Protein AF-A0A0E3QQ91-F1 (afdb_monomer)

Sequence (72 aa):
MPEIPLHNNAAELAARAKVRKRDVSLQTITEEVTKANDTFMTIVQTAKKLEVSAYQYICNRVANKFEMPSMA

Mean predicted aligned error: 12.06 Å

pLDDT: mean 73.34, std 13.83, range [36.66, 90.56]

Solvent-accessible surface area (backbone atoms only — not comparable to full-atom values): 4454 Å² total; per-residue (Å²): 131,88,83,74,76,88,77,50,63,67,65,52,49,54,50,47,52,53,52,50,50,48,68,72,66,51,77,63,89,44,70,67,56,42,52,49,51,54,49,52,51,49,48,45,53,52,22,58,76,69,76,43,61,44,65,61,50,50,51,31,57,77,68,69,61,65,81,62,78,77,96,117

Secondary structure (DSSP, 8-state):
-----S--HHHHHHHHHHHHHHHHT---SSHHHHHHHHHHHHHHHHHHHTT--HHHHHHHHHTT---SPP--

Foldseek 3Di:
DDDDDPPCPPVVVLVVVVVVCCVVVDHDPDPVVVVVVVVLSVLVVLCVVVVHDSVVVVVCVVVVVCPDDDSD

Structure (mmCIF, N/CA/C/O backbone):
data_AF-A0A0E3QQ91-F1
#
_entry.id   AF-A0A0E3QQ91-F1
#
loop_
_atom_site.group_PDB
_atom_site.id
_atom_site.type_symbol
_atom_site.label_atom_id
_atom_site.label_alt_id
_atom_site.label_comp_id
_atom_site.label_asym_id
_atom_site.label_entity_id
_atom_site.label_seq_id
_atom_site.pdbx_PDB_ins_code
_atom_site.Cartn_x
_atom_site.Cartn_y
_atom_site.Cartn_z
_atom_site.occupancy
_atom_site.B_iso_or_equiv
_atom_site.auth_seq_id
_atom_site.auth_comp_id
_atom_site.auth_asym_id
_atom_site.auth_atom_id
_atom_site.pdbx_PDB_model_num
ATOM 1 N N . MET A 1 1 ? 36.605 -1.715 3.609 1.00 36.66 1 MET A N 1
ATOM 2 C CA . MET A 1 1 ? 35.908 -0.672 2.825 1.00 36.66 1 MET A CA 1
ATOM 3 C C . MET A 1 1 ? 34.492 -1.188 2.616 1.00 36.66 1 MET A C 1
ATOM 5 O O . MET A 1 1 ? 34.404 -2.312 2.140 1.00 36.66 1 MET A O 1
ATOM 9 N N . PRO A 1 2 ? 33.412 -0.535 3.079 1.00 52.66 2 PRO A N 1
ATOM 10 C CA . PRO A 1 2 ? 32.095 -1.150 2.975 1.00 52.66 2 PRO A CA 1
ATOM 11 C C . PRO A 1 2 ? 31.625 -1.072 1.518 1.00 52.66 2 PRO A C 1
ATOM 13 O O . PRO A 1 2 ? 31.445 0.012 0.966 1.00 52.66 2 PRO A O 1
ATOM 16 N N . GLU A 1 3 ? 31.489 -2.236 0.890 1.00 56.44 3 GLU A N 1
ATOM 17 C CA . GLU A 1 3 ? 30.975 -2.425 -0.464 1.00 56.44 3 GLU A CA 1
ATOM 18 C C . GLU A 1 3 ? 29.459 -2.215 -0.452 1.00 56.44 3 GLU A C 1
ATOM 20 O O . GLU A 1 3 ? 28.685 -3.140 -0.223 1.00 56.44 3 GLU A O 1
ATOM 25 N N . ILE A 1 4 ? 29.015 -0.975 -0.655 1.00 56.22 4 ILE A N 1
ATOM 26 C CA . ILE A 1 4 ? 27.607 -0.722 -0.966 1.00 56.22 4 ILE A CA 1
ATOM 27 C C . ILE A 1 4 ? 27.397 -1.140 -2.431 1.00 56.22 4 ILE A C 1
ATOM 29 O O . ILE A 1 4 ? 28.044 -0.563 -3.311 1.00 56.22 4 ILE A O 1
ATOM 33 N N . PRO A 1 5 ? 26.526 -2.122 -2.736 1.00 57.62 5 PRO A N 1
ATOM 34 C CA . PRO A 1 5 ? 26.285 -2.539 -4.111 1.00 57.62 5 PRO A CA 1
ATOM 35 C C . PRO A 1 5 ? 25.678 -1.381 -4.916 1.00 57.62 5 PRO A C 1
ATOM 37 O O . PRO A 1 5 ? 24.645 -0.830 -4.542 1.00 57.62 5 PRO A O 1
ATOM 40 N N . LEU A 1 6 ? 26.298 -1.038 -6.049 1.00 57.19 6 LEU A N 1
ATOM 41 C CA . LEU A 1 6 ? 25.927 0.075 -6.943 1.00 57.19 6 LEU A CA 1
ATOM 42 C C . LEU A 1 6 ? 24.507 -0.049 -7.542 1.00 57.19 6 LEU A C 1
ATOM 44 O O . LEU A 1 6 ? 23.978 0.889 -8.138 1.00 57.19 6 LEU A O 1
ATOM 48 N N . HIS A 1 7 ? 23.861 -1.208 -7.408 1.00 57.66 7 HIS A N 1
ATOM 49 C CA . HIS A 1 7 ? 22.526 -1.458 -7.941 1.00 57.66 7 HIS A CA 1
ATOM 50 C C . HIS A 1 7 ? 21.425 -0.996 -6.982 1.00 57.66 7 HIS A C 1
ATOM 52 O O . HIS A 1 7 ? 20.714 -1.781 -6.363 1.00 57.66 7 HIS A O 1
ATOM 58 N N . ASN A 1 8 ? 21.227 0.322 -6.964 1.00 56.59 8 ASN A N 1
ATOM 59 C CA . ASN A 1 8 ? 20.103 1.014 -6.326 1.00 56.59 8 ASN A CA 1
ATOM 60 C C . ASN A 1 8 ? 18.770 0.857 -7.095 1.00 56.59 8 ASN A C 1
ATOM 62 O O . ASN A 1 8 ? 17.754 1.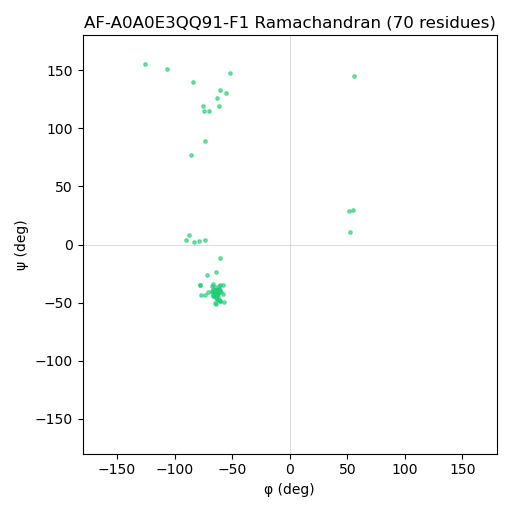434 -6.722 1.00 56.59 8 ASN A O 1
ATOM 66 N N . ASN A 1 9 ? 18.730 0.082 -8.183 1.00 60.19 9 ASN A N 1
ATOM 67 C CA . ASN A 1 9 ? 17.661 0.206 -9.175 1.00 60.19 9 ASN A CA 1
ATOM 68 C C . ASN A 1 9 ? 16.256 -0.072 -8.601 1.00 60.19 9 ASN A C 1
ATOM 70 O O . ASN A 1 9 ? 15.302 0.600 -8.971 1.00 60.19 9 ASN A O 1
ATOM 74 N N . ALA A 1 10 ? 16.110 -0.998 -7.647 1.00 60.03 10 ALA A N 1
ATOM 75 C CA . ALA A 1 10 ? 14.807 -1.309 -7.048 1.00 60.03 10 ALA A CA 1
ATOM 76 C C . ALA A 1 10 ? 14.339 -0.265 -6.012 1.00 60.03 10 ALA A C 1
ATOM 78 O O . ALA A 1 10 ? 13.171 0.135 -6.026 1.00 60.03 10 ALA A O 1
ATOM 79 N N . ALA A 1 11 ? 15.232 0.191 -5.128 1.00 59.97 11 ALA A N 1
ATOM 80 C CA . ALA A 1 11 ? 14.908 1.194 -4.112 1.00 59.97 11 ALA A CA 1
ATOM 81 C C . ALA A 1 11 ? 14.686 2.577 -4.748 1.00 59.97 11 ALA A C 1
ATOM 83 O O . ALA A 1 11 ? 13.710 3.263 -4.439 1.00 59.97 11 ALA A O 1
ATOM 84 N N . GLU A 1 12 ? 15.520 2.935 -5.724 1.00 59.94 12 GLU A N 1
ATOM 85 C CA . GLU A 1 12 ? 15.379 4.134 -6.549 1.00 59.94 12 GLU A CA 1
ATOM 86 C C . GLU A 1 12 ? 14.087 4.126 -7.367 1.00 59.94 12 GLU A C 1
ATOM 88 O O . GLU A 1 12 ? 13.398 5.142 -7.442 1.00 59.94 12 GLU A O 1
ATOM 93 N N . LEU A 1 13 ? 13.709 2.984 -7.955 1.00 60.97 13 LEU A N 1
ATOM 94 C CA . LEU A 1 13 ? 12.474 2.863 -8.732 1.00 60.97 13 LEU A CA 1
ATOM 95 C C . LEU A 1 13 ? 11.228 2.993 -7.847 1.00 60.97 13 LEU A C 1
ATOM 97 O O . LEU A 1 13 ? 10.271 3.667 -8.234 1.00 60.97 13 LEU A O 1
ATOM 101 N N . ALA A 1 14 ? 11.246 2.414 -6.643 1.00 61.12 14 ALA A N 1
ATOM 102 C CA . ALA A 1 14 ? 10.169 2.581 -5.668 1.00 61.12 14 ALA A CA 1
ATOM 103 C C . ALA A 1 14 ? 10.052 4.041 -5.191 1.00 61.12 14 ALA A C 1
ATOM 105 O O . ALA A 1 14 ? 8.942 4.579 -5.111 1.00 61.12 14 ALA A O 1
ATOM 106 N N . ALA A 1 15 ? 11.187 4.710 -4.954 1.00 60.62 15 ALA A N 1
ATOM 107 C CA . ALA A 1 15 ? 11.232 6.131 -4.623 1.00 60.62 15 ALA A CA 1
ATOM 108 C C . ALA A 1 15 ? 10.710 7.002 -5.780 1.00 60.62 15 ALA A C 1
ATOM 110 O O . ALA A 1 15 ? 9.869 7.875 -5.563 1.00 60.62 15 ALA A O 1
ATOM 111 N N . ARG A 1 16 ? 11.108 6.719 -7.028 1.00 60.72 16 ARG A N 1
ATOM 112 C CA . ARG A 1 16 ? 10.602 7.414 -8.224 1.00 60.72 16 ARG A CA 1
ATOM 113 C C . ARG A 1 16 ? 9.106 7.219 -8.422 1.00 60.72 16 ARG A C 1
ATOM 115 O O . ARG A 1 16 ? 8.425 8.177 -8.775 1.00 60.72 16 ARG A O 1
ATOM 122 N N . ALA A 1 17 ? 8.574 6.025 -8.165 1.00 60.38 17 ALA A N 1
ATOM 123 C CA . ALA A 1 17 ? 7.133 5.793 -8.210 1.00 60.38 17 ALA A CA 1
ATOM 124 C C . ALA A 1 17 ? 6.399 6.669 -7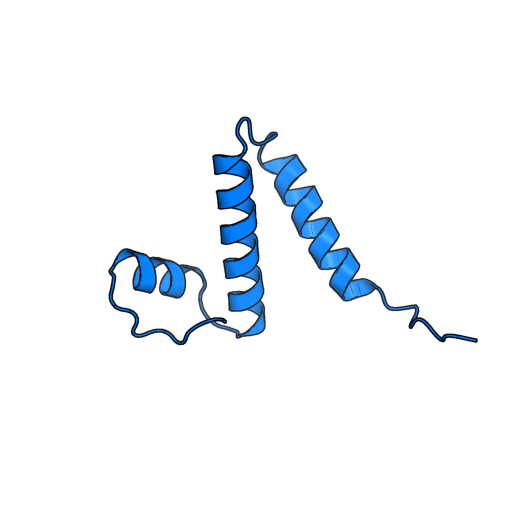.183 1.00 60.38 17 ALA A C 1
ATOM 126 O O . ALA A 1 17 ? 5.349 7.229 -7.499 1.00 60.38 17 ALA A O 1
ATOM 127 N N . LYS A 1 18 ? 6.961 6.835 -5.976 1.00 58.09 18 LYS A N 1
ATOM 128 C CA . LYS A 1 18 ? 6.395 7.709 -4.934 1.00 58.09 18 LYS A CA 1
ATOM 129 C C . LYS A 1 18 ? 6.429 9.178 -5.352 1.00 58.09 18 LYS A C 1
ATOM 131 O O . LYS A 1 18 ? 5.424 9.870 -5.209 1.00 58.09 18 LYS A O 1
ATOM 136 N N . VAL A 1 19 ? 7.545 9.633 -5.921 1.00 59.00 19 VAL A N 1
ATOM 137 C CA . VAL A 1 19 ? 7.704 11.007 -6.428 1.00 59.00 19 VAL A CA 1
ATOM 138 C C . VAL A 1 19 ? 6.749 11.281 -7.592 1.00 59.00 19 VAL A C 1
ATOM 140 O O . VAL A 1 19 ? 6.031 12.270 -7.555 1.00 59.00 19 VAL A O 1
ATOM 143 N N . ARG A 1 20 ? 6.643 10.374 -8.571 1.00 60.50 20 ARG A N 1
ATOM 144 C CA . ARG A 1 20 ? 5.703 10.496 -9.700 1.00 60.50 20 ARG A CA 1
ATOM 145 C C . ARG A 1 20 ? 4.245 10.490 -9.251 1.00 60.50 20 ARG A C 1
ATOM 147 O O . ARG A 1 20 ? 3.447 11.241 -9.795 1.00 60.50 20 ARG A O 1
ATOM 154 N N . LYS A 1 21 ? 3.881 9.672 -8.258 1.00 57.50 21 LYS A N 1
ATOM 155 C CA . LYS A 1 21 ? 2.518 9.671 -7.706 1.00 57.50 21 LYS A CA 1
ATOM 156 C C . LYS A 1 21 ? 2.204 10.991 -6.990 1.00 57.50 21 LYS A C 1
ATOM 158 O O . LYS A 1 21 ? 1.104 11.501 -7.142 1.00 57.50 21 LYS A O 1
ATOM 163 N N . ARG A 1 22 ? 3.170 11.572 -6.267 1.00 56.97 22 ARG A N 1
ATOM 164 C CA . ARG A 1 22 ? 3.037 12.914 -5.666 1.00 56.97 22 ARG A CA 1
ATOM 165 C C . ARG A 1 22 ? 2.903 14.022 -6.709 1.00 56.97 22 ARG A C 1
ATOM 167 O O . ARG A 1 22 ? 2.117 14.935 -6.504 1.00 56.97 22 ARG A O 1
ATOM 174 N N . ASP A 1 23 ? 3.651 13.915 -7.801 1.00 55.31 23 ASP A N 1
ATOM 175 C CA . ASP A 1 23 ? 3.630 14.872 -8.909 1.00 55.31 23 ASP A CA 1
ATOM 176 C C . ASP A 1 23 ? 2.283 14.845 -9.658 1.00 55.31 23 ASP A C 1
ATOM 178 O O . ASP A 1 23 ? 1.698 15.881 -9.953 1.00 55.31 23 ASP A O 1
ATOM 182 N N . VAL A 1 24 ? 1.725 13.647 -9.881 1.00 55.00 24 VAL A N 1
ATOM 183 C CA . VAL A 1 24 ? 0.444 13.463 -10.589 1.00 55.00 24 VAL A CA 1
ATOM 184 C C . VAL A 1 24 ? -0.777 13.776 -9.716 1.00 55.00 24 VAL A C 1
ATOM 186 O O . VAL A 1 24 ? -1.779 14.263 -10.231 1.00 55.00 24 VAL A O 1
ATOM 189 N N . SER A 1 25 ? -0.744 13.488 -8.411 1.00 57.88 25 SER A N 1
ATOM 190 C CA . SER A 1 25 ? -1.947 13.570 -7.564 1.00 57.88 25 SER A CA 1
ATOM 191 C C . SER A 1 25 ? -2.289 14.965 -7.032 1.00 57.88 25 SER A C 1
ATOM 193 O O . SER A 1 25 ? -3.288 15.069 -6.324 1.00 57.88 25 SER A O 1
ATOM 195 N N . LEU A 1 26 ? -1.525 16.013 -7.381 1.00 55.25 26 LEU A N 1
ATOM 196 C CA . LEU A 1 26 ? -1.510 17.304 -6.678 1.00 55.25 26 LEU A CA 1
ATOM 197 C C . LEU 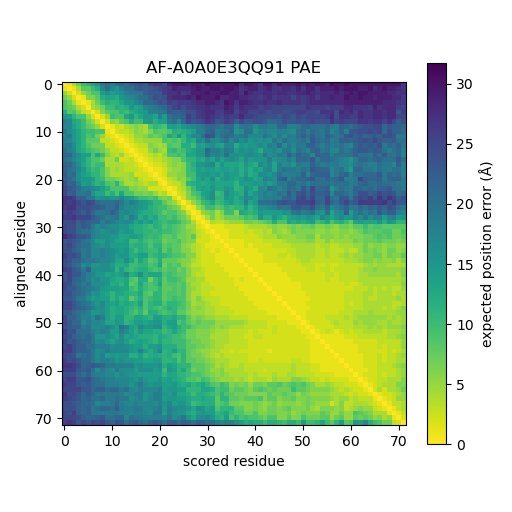A 1 26 ? -1.187 17.105 -5.182 1.00 55.25 26 LEU A C 1
ATOM 199 O O . LEU A 1 26 ? -1.481 16.084 -4.562 1.00 55.25 26 LEU A O 1
ATOM 203 N N . GLN A 1 27 ? -0.471 18.055 -4.595 1.00 58.62 27 GLN A N 1
ATOM 204 C CA . GLN A 1 27 ? 0.034 17.916 -3.230 1.00 58.62 27 GLN A CA 1
ATOM 205 C C . GLN A 1 27 ? -1.117 17.614 -2.257 1.00 58.62 27 GLN A C 1
ATOM 207 O O . GLN A 1 27 ? -2.158 18.269 -2.275 1.00 58.62 27 GLN A O 1
ATOM 212 N N . THR A 1 28 ? -0.944 16.591 -1.422 1.00 60.78 28 THR A N 1
ATOM 213 C CA . THR A 1 28 ? -1.901 16.260 -0.370 1.00 60.78 28 THR A CA 1
ATOM 214 C C . THR A 1 28 ? -2.001 17.436 0.596 1.00 60.78 28 THR A C 1
ATOM 216 O O . THR A 1 28 ? -1.007 17.828 1.198 1.00 60.78 28 THR A O 1
ATOM 219 N N . ILE A 1 29 ? -3.195 18.019 0.724 1.00 66.94 29 ILE A N 1
ATOM 220 C CA . ILE A 1 29 ? -3.408 19.256 1.499 1.00 66.94 29 ILE A CA 1
ATOM 221 C C . ILE A 1 29 ? -3.301 18.993 3.010 1.00 66.94 29 ILE A C 1
ATOM 223 O O . ILE A 1 29 ? -2.943 19.885 3.773 1.00 66.94 29 ILE A O 1
ATOM 227 N N . THR A 1 30 ? -3.580 17.763 3.451 1.00 75.31 30 THR A N 1
ATOM 228 C CA . THR A 1 30 ? -3.573 17.381 4.868 1.00 75.31 30 THR A CA 1
ATOM 229 C C . THR A 1 30 ? -2.675 16.173 5.140 1.00 75.31 30 THR A C 1
ATOM 231 O O . THR A 1 30 ? -2.416 15.328 4.269 1.00 75.31 30 THR A O 1
ATOM 234 N N . GLU A 1 31 ? -2.205 16.063 6.383 1.00 78.44 31 GLU A N 1
ATOM 235 C CA . GLU A 1 31 ? -1.394 14.930 6.844 1.00 78.44 31 GLU A CA 1
ATOM 236 C C . GLU A 1 31 ? -2.155 13.603 6.747 1.00 78.44 31 GLU A C 1
ATOM 238 O O . GLU A 1 31 ? -1.579 12.585 6.366 1.00 78.44 31 GLU A O 1
ATOM 243 N N . GLU A 1 32 ? -3.464 13.614 7.003 1.00 79.44 32 GLU A N 1
ATOM 244 C CA . GLU A 1 32 ? -4.318 12.427 6.900 1.00 79.44 32 GLU A CA 1
ATOM 245 C C . GLU A 1 32 ? -4.362 11.876 5.475 1.00 79.44 32 GLU A C 1
ATOM 247 O O . GLU A 1 32 ? -4.172 10.677 5.265 1.00 79.44 32 GLU A O 1
ATOM 252 N N . VAL A 1 33 ? -4.532 12.745 4.475 1.00 77.25 33 VAL A N 1
ATOM 253 C CA . VAL A 1 33 ? -4.535 12.335 3.063 1.00 77.25 33 VAL A CA 1
ATOM 254 C C . VAL A 1 33 ? -3.143 11.852 2.648 1.00 77.25 33 VAL A C 1
ATOM 256 O O . VAL A 1 33 ? -3.017 10.884 1.896 1.00 77.25 33 VAL A O 1
ATOM 259 N N . THR A 1 34 ? -2.085 12.469 3.181 1.00 79.62 34 THR A N 1
ATOM 260 C CA . THR A 1 34 ? -0.702 12.011 2.977 1.00 79.62 34 THR A CA 1
ATOM 261 C C . THR A 1 34 ? -0.507 10.595 3.518 1.00 79.62 34 THR A C 1
ATOM 263 O O . THR A 1 34 ? -0.015 9.716 2.807 1.00 79.62 34 THR A O 1
ATOM 266 N N . LYS A 1 35 ? -0.957 10.347 4.751 1.00 82.44 35 LYS A N 1
ATOM 267 C CA . LYS A 1 35 ? -0.874 9.043 5.413 1.00 82.44 35 LYS A CA 1
ATOM 268 C C . LYS A 1 35 ? -1.711 7.989 4.694 1.00 82.44 35 LYS A C 1
ATOM 270 O O . LYS A 1 35 ? -1.241 6.866 4.501 1.00 82.44 35 LYS A O 1
ATOM 275 N N . ALA A 1 36 ? -2.913 8.345 4.245 1.00 82.00 36 ALA A N 1
ATOM 276 C CA . ALA A 1 36 ? -3.759 7.463 3.451 1.00 82.00 36 ALA A CA 1
ATOM 277 C C . ALA A 1 36 ? -3.060 7.068 2.142 1.00 82.00 36 ALA A C 1
ATOM 279 O O . ALA A 1 36 ? -2.945 5.882 1.833 1.00 82.00 36 ALA A O 1
ATOM 280 N N . ASN A 1 37 ? -2.511 8.037 1.406 1.00 81.38 37 ASN A N 1
ATOM 281 C CA . ASN A 1 37 ? -1.810 7.781 0.149 1.00 81.38 37 ASN A CA 1
ATOM 282 C C . ASN A 1 37 ? -0.567 6.903 0.316 1.00 81.38 37 ASN A C 1
ATOM 284 O O . ASN A 1 37 ? -0.362 5.992 -0.495 1.00 81.38 37 ASN A O 1
ATOM 288 N N . ASP A 1 38 ? 0.231 7.147 1.358 1.00 83.62 38 ASP A N 1
ATOM 289 C CA . ASP A 1 38 ? 1.403 6.334 1.691 1.00 83.62 38 ASP A CA 1
ATOM 290 C C . ASP A 1 38 ? 0.997 4.900 2.072 1.00 83.62 38 ASP A C 1
ATOM 292 O O . ASP A 1 38 ? 1.621 3.933 1.622 1.00 83.62 38 ASP A O 1
ATOM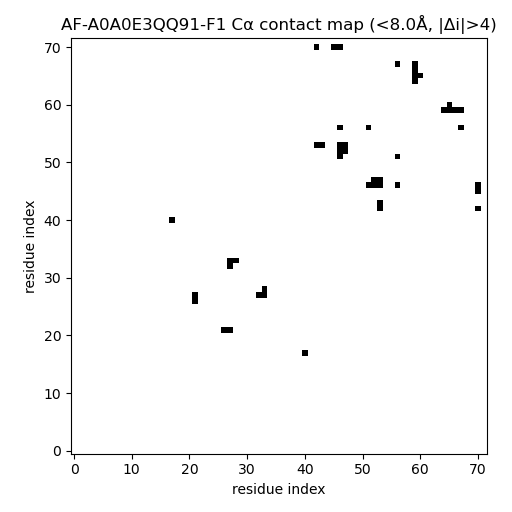 296 N N . THR A 1 39 ? -0.107 4.743 2.809 1.00 85.06 39 THR A N 1
ATOM 297 C CA . THR A 1 39 ? -0.669 3.430 3.163 1.00 85.06 39 THR A CA 1
ATOM 298 C C . THR A 1 39 ? -1.127 2.670 1.917 1.00 85.06 39 THR A C 1
ATOM 300 O O . THR A 1 39 ? -0.691 1.541 1.686 1.00 85.06 39 THR A O 1
ATOM 303 N N . PHE A 1 40 ? -1.937 3.293 1.055 1.00 85.00 40 PHE A N 1
ATOM 304 C CA . PHE A 1 40 ? -2.398 2.665 -0.188 1.00 85.00 40 PHE A CA 1
ATOM 305 C C . PHE A 1 40 ? -1.241 2.313 -1.120 1.00 85.00 40 PHE A C 1
ATOM 307 O O . PHE A 1 40 ? -1.252 1.261 -1.756 1.00 85.00 40 PHE A O 1
ATOM 314 N N . MET A 1 41 ? -0.223 3.170 -1.202 1.00 86.00 41 MET A N 1
ATOM 315 C CA . MET A 1 41 ? 0.963 2.886 -2.002 1.00 86.00 41 MET A CA 1
ATOM 316 C C . MET A 1 41 ? 1.721 1.661 -1.486 1.00 86.00 41 MET A C 1
ATOM 318 O O . MET A 1 41 ? 2.131 0.822 -2.287 1.00 86.00 41 MET A O 1
ATOM 322 N N . THR A 1 42 ? 1.857 1.539 -0.168 1.00 85.69 42 THR A N 1
ATOM 323 C CA . THR A 1 42 ? 2.493 0.384 0.472 1.00 85.69 42 THR A CA 1
ATOM 324 C C . THR A 1 42 ? 1.713 -0.896 0.178 1.00 85.69 42 THR A C 1
ATOM 326 O O . THR A 1 42 ? 2.301 -1.865 -0.294 1.00 85.69 42 THR A O 1
ATOM 329 N N . ILE A 1 43 ? 0.384 -0.879 0.337 1.00 86.88 43 ILE A N 1
ATOM 330 C CA . ILE A 1 43 ? -0.488 -2.027 0.029 1.00 86.88 43 ILE A CA 1
ATOM 331 C C . ILE A 1 43 ? -0.320 -2.466 -1.427 1.00 86.88 43 ILE A C 1
ATOM 333 O O . ILE A 1 43 ? -0.101 -3.644 -1.690 1.00 86.88 43 ILE A O 1
ATOM 337 N N . VAL A 1 44 ? -0.379 -1.532 -2.381 1.00 86.94 44 VAL A N 1
ATOM 338 C CA . VAL A 1 44 ? -0.257 -1.858 -3.810 1.00 86.94 44 VAL A CA 1
ATOM 339 C C . VAL A 1 44 ? 1.120 -2.437 -4.137 1.00 86.94 44 VAL A C 1
ATOM 341 O O . VAL A 1 44 ? 1.212 -3.401 -4.894 1.00 86.94 44 VAL A O 1
ATOM 344 N N . GLN A 1 45 ? 2.196 -1.883 -3.570 1.00 85.94 45 GLN A N 1
ATOM 345 C CA . GLN A 1 45 ? 3.544 -2.408 -3.793 1.00 85.94 45 GLN A CA 1
ATOM 346 C C . GLN A 1 45 ? 3.730 -3.801 -3.186 1.00 85.94 45 GLN A C 1
ATOM 348 O O . GLN A 1 45 ? 4.288 -4.672 -3.850 1.00 85.94 45 GLN A O 1
ATOM 353 N N . THR A 1 46 ? 3.258 -4.032 -1.960 1.00 86.56 46 THR A N 1
ATOM 354 C CA . THR A 1 46 ? 3.351 -5.344 -1.305 1.00 86.56 46 THR A CA 1
ATOM 355 C C . THR A 1 46 ? 2.494 -6.382 -2.020 1.00 86.56 46 THR A C 1
ATOM 357 O O . THR A 1 46 ? 2.980 -7.469 -2.312 1.00 86.56 46 THR A O 1
ATOM 360 N N . ALA A 1 47 ? 1.267 -6.028 -2.408 1.00 87.06 47 ALA A N 1
ATOM 361 C CA . ALA A 1 47 ? 0.400 -6.891 -3.202 1.00 87.06 47 ALA A CA 1
ATOM 362 C C . ALA A 1 47 ? 1.055 -7.281 -4.535 1.00 87.06 47 ALA A C 1
ATOM 364 O O . ALA A 1 47 ? 1.065 -8.452 -4.898 1.00 87.06 47 ALA A O 1
ATOM 365 N N . LYS A 1 48 ? 1.696 -6.319 -5.216 1.00 85.62 48 LYS A N 1
ATOM 366 C CA . LYS A 1 48 ? 2.450 -6.583 -6.447 1.00 85.62 48 LYS A CA 1
ATOM 367 C C . LYS A 1 48 ? 3.648 -7.511 -6.218 1.00 85.62 48 LYS A C 1
ATOM 369 O O . LYS A 1 48 ? 3.910 -8.350 -7.068 1.00 85.62 48 LYS A O 1
ATOM 374 N N . LYS A 1 49 ? 4.370 -7.376 -5.098 1.00 85.94 49 LYS A N 1
ATOM 375 C CA . LYS A 1 49 ? 5.489 -8.273 -4.741 1.00 85.94 49 LYS A CA 1
ATOM 376 C C . LYS A 1 49 ? 5.033 -9.703 -4.449 1.00 85.94 49 LYS A C 1
ATOM 378 O O . LYS A 1 49 ? 5.777 -10.631 -4.728 1.00 85.94 49 LYS A O 1
ATOM 383 N N . LEU A 1 50 ? 3.845 -9.858 -3.872 1.00 84.50 50 LEU A N 1
ATOM 384 C CA . LEU A 1 50 ? 3.245 -11.150 -3.534 1.00 84.50 50 LEU A CA 1
ATOM 385 C C . LEU A 1 50 ? 2.383 -11.725 -4.671 1.00 84.50 50 LEU A C 1
ATOM 387 O O . LEU A 1 50 ? 1.734 -12.743 -4.470 1.00 84.50 50 LEU A 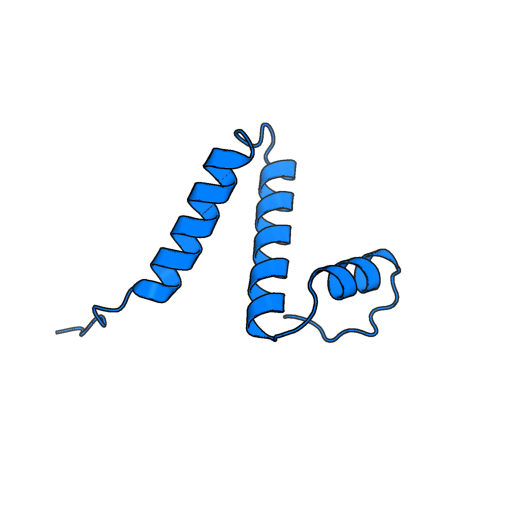O 1
ATOM 391 N N . GLU A 1 51 ? 2.338 -11.058 -5.830 1.00 87.19 51 GLU A N 1
ATOM 392 C CA . GLU A 1 51 ? 1.515 -11.437 -6.989 1.00 87.19 51 GLU A CA 1
ATOM 393 C C . GLU A 1 51 ? 0.015 -11.599 -6.671 1.00 87.19 51 GLU A C 1
ATOM 395 O O . GLU A 1 51 ? -0.710 -12.347 -7.324 1.00 87.19 51 GLU A O 1
ATOM 400 N N . VAL A 1 52 ? -0.481 -10.847 -5.685 1.00 86.62 52 VAL A N 1
ATOM 401 C CA . VAL A 1 52 ? -1.897 -10.831 -5.297 1.00 86.62 52 VAL A CA 1
ATOM 402 C C . VAL A 1 52 ? -2.583 -9.548 -5.753 1.00 86.62 52 VAL A C 1
ATOM 404 O O . VAL A 1 52 ? -1.985 -8.473 -5.846 1.00 86.62 52 VAL A O 1
ATOM 407 N N . SER A 1 53 ? -3.887 -9.633 -6.012 1.00 89.00 53 SER A N 1
ATOM 408 C CA . SER A 1 53 ? -4.676 -8.464 -6.398 1.00 89.00 53 SER A CA 1
ATOM 409 C C . SER A 1 53 ? -4.850 -7.502 -5.220 1.00 89.00 53 SER A C 1
ATOM 411 O O . SER A 1 53 ? -5.544 -7.799 -4.245 1.00 89.00 53 SER A O 1
ATOM 413 N N . ALA A 1 54 ? -4.272 -6.302 -5.340 1.00 87.38 54 ALA A N 1
ATOM 414 C CA . ALA A 1 54 ? -4.454 -5.225 -4.365 1.00 87.38 54 ALA A CA 1
ATOM 415 C C . ALA A 1 54 ? -5.935 -4.843 -4.194 1.00 87.38 54 ALA A C 1
ATOM 417 O O . ALA A 1 54 ? -6.367 -4.528 -3.089 1.00 87.38 54 ALA A O 1
ATOM 418 N N . TYR A 1 55 ? -6.723 -4.909 -5.273 1.00 89.12 55 TYR A N 1
ATOM 419 C CA . TYR A 1 55 ? -8.158 -4.627 -5.236 1.00 89.12 55 TYR A CA 1
ATOM 420 C C . TYR A 1 55 ? -8.909 -5.652 -4.382 1.00 89.12 55 TYR A C 1
ATOM 422 O O . TYR A 1 55 ? -9.629 -5.269 -3.463 1.00 89.12 55 TYR A O 1
ATOM 430 N N . GLN A 1 56 ? -8.685 -6.950 -4.625 1.00 88.44 56 GLN A N 1
ATOM 431 C CA . GLN A 1 56 ? -9.305 -8.009 -3.821 1.00 88.44 56 GLN A CA 1
ATOM 432 C C . GLN A 1 56 ? -8.897 -7.900 -2.351 1.00 88.44 56 GLN A C 1
ATOM 434 O O . GLN A 1 56 ? -9.750 -8.043 -1.478 1.00 88.44 56 GLN A O 1
ATOM 439 N N . TYR A 1 57 ? -7.632 -7.564 -2.077 1.00 89.00 57 TYR A N 1
ATOM 440 C CA . TYR A 1 57 ? -7.141 -7.349 -0.717 1.00 89.00 57 TYR A CA 1
ATOM 441 C C . TYR A 1 57 ? -7.860 -6.195 -0.010 1.00 89.00 57 TYR A C 1
ATOM 443 O O . TYR A 1 57 ? -8.341 -6.357 1.112 1.00 89.00 57 TYR A O 1
ATOM 451 N N . ILE A 1 58 ? -7.997 -5.044 -0.672 1.00 88.81 58 ILE A N 1
ATOM 452 C CA . ILE A 1 58 ? -8.713 -3.890 -0.115 1.00 88.81 58 ILE A CA 1
ATOM 453 C C . ILE A 1 58 ? -10.188 -4.238 0.113 1.00 88.81 58 ILE A C 1
ATOM 455 O O . ILE A 1 58 ? -10.702 -4.000 1.204 1.00 88.81 58 ILE A O 1
ATOM 459 N N . CYS A 1 59 ? -10.858 -4.861 -0.860 1.00 89.81 59 CYS A N 1
ATOM 460 C CA . CYS A 1 59 ? -12.248 -5.295 -0.711 1.00 89.81 59 CYS A CA 1
ATOM 461 C C . CYS A 1 59 ? -12.425 -6.296 0.437 1.00 89.81 59 CYS A C 1
ATOM 463 O O . CYS A 1 59 ? -13.379 -6.177 1.200 1.00 89.81 59 CYS A O 1
ATOM 465 N N . ASN A 1 60 ? -11.502 -7.247 0.603 1.00 89.31 60 ASN A N 1
ATOM 466 C CA . ASN A 1 60 ? -11.521 -8.218 1.696 1.00 89.31 60 ASN A CA 1
ATOM 467 C C . ASN A 1 60 ? -11.427 -7.540 3.075 1.00 89.31 60 ASN A C 1
ATOM 469 O O . ASN A 1 60 ? -12.136 -7.941 3.999 1.00 89.31 60 ASN A O 1
ATOM 473 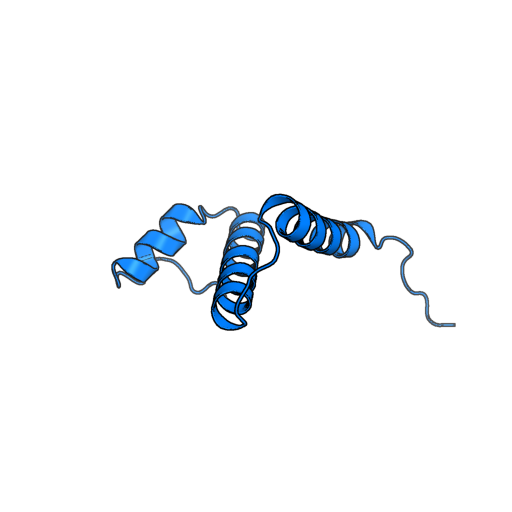N N . ARG A 1 61 ? -10.598 -6.494 3.202 1.00 87.62 61 ARG A N 1
ATOM 474 C CA . ARG A 1 61 ? -10.452 -5.710 4.440 1.00 87.62 61 ARG A CA 1
ATOM 475 C C . ARG A 1 61 ? -11.648 -4.794 4.701 1.00 87.62 61 ARG A C 1
ATOM 477 O O . ARG A 1 61 ? -12.143 -4.772 5.819 1.00 87.62 61 ARG A O 1
ATOM 484 N N . VAL A 1 62 ? -12.161 -4.098 3.684 1.00 88.56 62 VAL A N 1
ATOM 485 C CA . VAL A 1 62 ? -13.349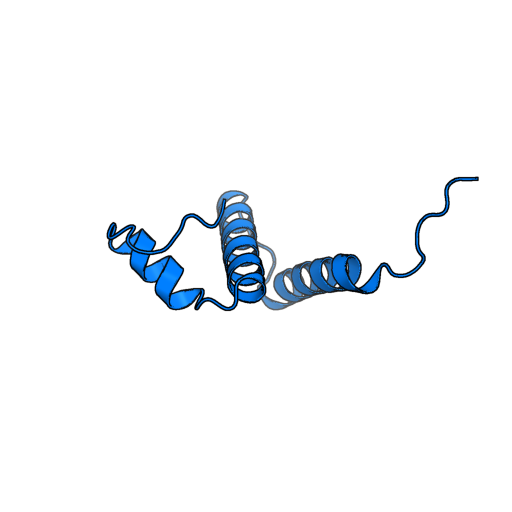 -3.227 3.812 1.00 88.56 62 VAL A CA 1
ATOM 486 C C . VAL A 1 62 ? -14.605 -4.039 4.138 1.00 88.56 62 VAL A C 1
ATOM 488 O O . VAL A 1 62 ? -15.431 -3.608 4.936 1.00 88.56 62 VAL A O 1
ATOM 491 N N . ALA A 1 63 ? -14.733 -5.240 3.569 1.00 90.56 63 ALA A N 1
ATOM 492 C CA . ALA A 1 63 ? -15.832 -6.156 3.857 1.00 90.56 63 ALA A CA 1
ATOM 493 C C . ALA A 1 63 ? -15.665 -6.928 5.181 1.00 90.56 63 ALA A C 1
ATOM 495 O O . ALA A 1 63 ? -16.498 -7.782 5.472 1.00 90.56 63 ALA A O 1
ATOM 496 N N . ASN A 1 64 ? -14.603 -6.672 5.961 1.00 84.94 64 ASN A N 1
ATOM 497 C CA . ASN A 1 64 ? -14.273 -7.387 7.202 1.00 84.94 64 ASN A CA 1
ATOM 498 C C . ASN A 1 64 ? -14.235 -8.921 7.055 1.00 84.94 64 ASN A C 1
ATOM 500 O O . ASN A 1 64 ? -14.502 -9.651 8.005 1.00 84.94 64 ASN A O 1
ATOM 504 N N . LYS A 1 65 ? -13.905 -9.424 5.860 1.00 84.56 65 LYS A N 1
ATOM 505 C CA . LYS A 1 65 ? -13.846 -10.867 5.595 1.00 84.56 65 LYS A CA 1
ATOM 506 C C . LYS A 1 65 ? -12.566 -11.493 6.136 1.00 84.56 65 LYS A C 1
ATOM 508 O O . LYS A 1 65 ? -12.580 -12.639 6.555 1.00 84.56 65 LYS A O 1
ATOM 513 N N . PHE A 1 66 ? -11.451 -10.761 6.092 1.00 82.81 66 PHE A N 1
ATOM 514 C CA . PHE A 1 66 ? -10.119 -11.200 6.543 1.00 82.81 66 PHE A CA 1
ATOM 515 C C . PHE A 1 66 ? -9.606 -12.541 5.968 1.00 82.81 66 PHE A C 1
ATOM 517 O O . PHE A 1 66 ? -8.565 -13.023 6.392 1.00 82.81 66 PHE A O 1
ATOM 524 N N . GLU A 1 67 ? -10.274 -13.107 4.958 1.00 83.19 67 GLU A N 1
ATOM 525 C CA . GLU A 1 67 ? -9.891 -14.364 4.291 1.00 83.19 67 GLU A CA 1
ATOM 526 C C . GLU A 1 67 ? -8.537 -14.286 3.564 1.00 83.19 67 GLU A C 1
ATOM 528 O O . GLU A 1 67 ? -7.902 -15.311 3.327 1.00 83.19 67 GLU A O 1
ATOM 533 N N . MET A 1 68 ? -8.085 -13.083 3.183 1.00 81.75 68 MET A N 1
ATOM 534 C CA . MET A 1 68 ? -6.784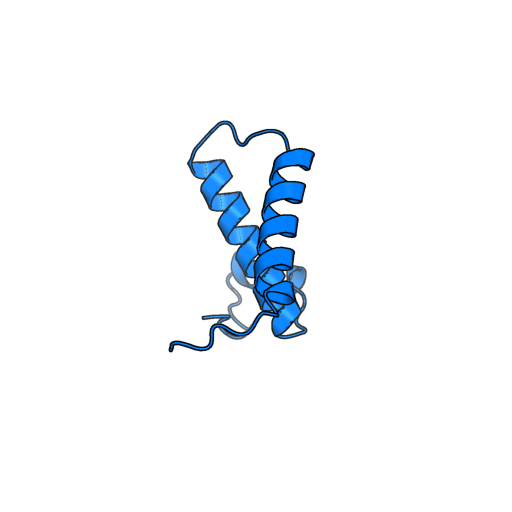 -12.915 2.533 1.00 81.75 68 MET A CA 1
ATOM 535 C C . MET A 1 68 ? -5.649 -12.815 3.565 1.00 81.75 68 MET A C 1
ATOM 537 O O . MET A 1 68 ? -5.815 -12.091 4.560 1.00 81.75 68 MET A O 1
ATOM 541 N N . PRO A 1 69 ? -4.484 -13.450 3.300 1.00 75.62 69 PRO A N 1
ATOM 542 C CA . PRO A 1 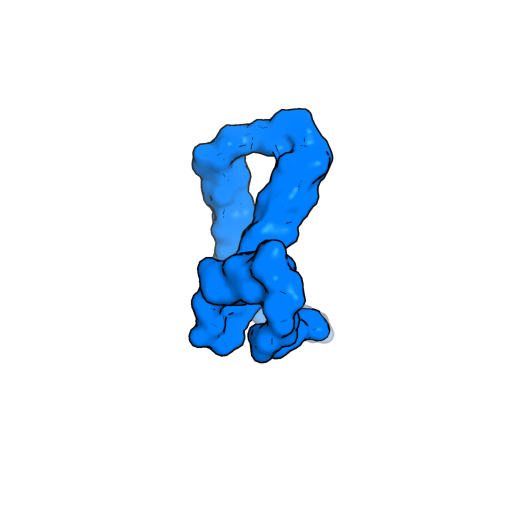69 ? -3.340 -13.458 4.208 1.00 75.62 69 PRO A CA 1
ATOM 543 C C . PRO A 1 69 ? -2.937 -12.057 4.665 1.00 75.62 69 PRO A C 1
ATOM 545 O O . PRO A 1 69 ? -3.077 -11.077 3.924 1.00 75.62 69 PRO A O 1
ATOM 548 N N . SER A 1 70 ? -2.432 -11.952 5.896 1.00 76.81 70 SER A N 1
ATOM 549 C CA . SER A 1 70 ? -1.795 -10.715 6.345 1.00 76.81 70 SER A CA 1
ATOM 550 C C . SER A 1 70 ? -0.598 -10.403 5.446 1.00 76.81 70 SER A C 1
ATOM 552 O O . SER A 1 70 ? 0.204 -11.281 5.142 1.00 76.81 70 SER A O 1
ATOM 554 N N . MET A 1 71 ? -0.498 -9.150 5.005 1.00 72.44 71 MET A N 1
ATOM 555 C CA . MET A 1 71 ? 0.641 -8.647 4.228 1.00 72.44 71 MET A CA 1
ATOM 556 C C . MET A 1 71 ? 1.786 -8.132 5.124 1.00 72.44 71 MET A C 1
ATOM 558 O O . MET A 1 71 ? 2.720 -7.514 4.612 1.00 72.44 71 MET A O 1
ATOM 562 N N . ALA A 1 72 ? 1.681 -8.356 6.440 1.00 59.69 72 ALA A N 1
ATOM 563 C CA . ALA A 1 72 ? 2.641 -8.015 7.489 1.00 59.69 72 ALA A CA 1
ATOM 564 C C . ALA A 1 72 ? 2.662 -9.113 8.558 1.00 59.69 72 ALA A C 1
ATOM 566 O O . ALA A 1 72 ? 1.555 -9.613 8.883 1.00 59.69 72 ALA A O 1
#

Radius of gyration: 15.46 Å; Cα contacts (8 Å, |Δi|>4): 24; chains: 1; bounding box: 52×34×18 Å

Organism: NCBI:txid1434109